Protein AF-A0A951E9Q8-F1 (afdb_monomer_lite)

Foldseek 3Di:
DDDPVVVVVVVCVVVPDPPDPLVVPPDDPPHDDDDDDDDDDPVVVVVCVVVVHDPVVVVVVVVSVVVSVVVVVVSCVVCVVVVVVVVVCCVVVNDPCPVVDDD

Secondary structure (DSSP, 8-state):
----HHHHHHHHHHHS-----TTTT---TTSPP--------HHHHHHHHHTT--HHHHHHHHHHHHHHHHHHHHHHHHHHHHHHHHHHHHHHH--TTGGG---

Sequence (103 aa):
MGIDHAHVYQACSREVIAVPDFAAFAPSDASPRRATNVTLPEPLLREARSLGINLSQACERGLAVAVAERRRARWLEENRDAMDAWNKHVGEQGLPLAVYRQF

Structure (mmCIF, N/CA/C/O backbone):
data_AF-A0A951E9Q8-F1
#
_entry.id   AF-A0A951E9Q8-F1
#
loop_
_atom_site.group_PDB
_atom_site.id
_atom_site.type_symbol
_atom_site.label_atom_id
_atom_site.label_alt_id
_atom_site.label_comp_id
_atom_site.label_asym_id
_atom_site.label_entity_id
_atom_site.label_seq_id
_atom_site.pdbx_PDB_ins_code
_atom_site.Cartn_x
_atom_site.Cartn_y
_atom_site.Cartn_z
_atom_site.occupancy
_atom_site.B_iso_or_equiv
_atom_site.auth_seq_id
_atom_site.auth_comp_id
_atom_site.auth_asym_id
_atom_site.auth_atom_id
_atom_site.pdbx_PDB_model_num
ATOM 1 N N . MET A 1 1 ? 26.173 -30.527 -32.603 1.00 39.28 1 MET A N 1
ATOM 2 C CA . MET A 1 1 ? 26.717 -29.756 -31.467 1.00 39.28 1 MET A CA 1
ATOM 3 C C . MET A 1 1 ? 25.561 -28.924 -30.932 1.00 39.28 1 MET A C 1
ATOM 5 O O . MET A 1 1 ? 25.336 -27.820 -31.403 1.00 39.28 1 MET A O 1
ATOM 9 N N . GLY A 1 2 ? 24.697 -29.560 -30.136 1.00 45.88 2 GLY A N 1
ATOM 10 C CA . GLY A 1 2 ? 23.434 -28.976 -29.688 1.00 45.88 2 GLY A CA 1
ATOM 11 C C . GLY A 1 2 ? 23.700 -28.106 -28.475 1.00 45.88 2 GLY A C 1
ATOM 12 O O . GLY A 1 2 ? 24.195 -28.605 -27.472 1.00 45.88 2 GLY A O 1
ATOM 13 N N . ILE A 1 3 ? 23.436 -26.810 -28.589 1.00 45.84 3 ILE A N 1
ATOM 14 C CA . ILE A 1 3 ? 23.381 -25.958 -27.409 1.00 45.84 3 ILE A CA 1
ATOM 15 C C . ILE A 1 3 ? 22.062 -26.310 -26.728 1.00 45.84 3 ILE A C 1
ATOM 17 O O . ILE A 1 3 ? 20.992 -26.035 -27.269 1.00 45.84 3 ILE A O 1
ATOM 21 N N . ASP A 1 4 ? 22.139 -26.989 -25.585 1.00 45.88 4 ASP A N 1
ATOM 22 C CA . ASP A 1 4 ? 20.983 -27.296 -24.751 1.00 45.88 4 ASP A CA 1
ATOM 23 C C . ASP A 1 4 ? 20.278 -25.984 -24.381 1.00 45.88 4 ASP A C 1
ATOM 25 O O . ASP A 1 4 ? 20.727 -25.237 -23.510 1.00 45.88 4 ASP A O 1
ATOM 29 N N . HIS A 1 5 ? 19.160 -25.685 -25.050 1.00 48.91 5 HIS A N 1
ATOM 30 C CA . HIS A 1 5 ? 18.360 -24.475 -24.824 1.00 48.91 5 HIS A CA 1
ATOM 31 C C . HIS A 1 5 ? 17.919 -24.314 -23.356 1.00 48.91 5 HIS A C 1
ATOM 33 O O . HIS A 1 5 ? 17.669 -23.195 -22.908 1.00 48.91 5 HIS A O 1
ATOM 39 N N . ALA A 1 6 ? 17.892 -25.408 -22.586 1.00 48.28 6 ALA A N 1
ATOM 40 C CA . ALA A 1 6 ? 17.653 -25.396 -21.145 1.00 48.28 6 ALA A CA 1
ATOM 41 C C . ALA A 1 6 ? 18.747 -24.642 -20.363 1.00 48.28 6 ALA A C 1
ATOM 43 O O . ALA A 1 6 ? 18.437 -23.933 -19.409 1.00 48.28 6 ALA A O 1
ATOM 44 N N . HIS A 1 7 ? 20.011 -24.714 -20.792 1.00 42.22 7 HIS A N 1
ATOM 45 C CA . HIS A 1 7 ? 21.125 -24.045 -20.112 1.00 42.22 7 HIS A CA 1
ATOM 46 C C . HIS A 1 7 ? 21.131 -22.527 -20.339 1.00 42.22 7 HIS A C 1
ATOM 48 O O . HIS A 1 7 ? 21.469 -21.771 -19.431 1.00 42.22 7 HIS A O 1
ATOM 54 N N . VAL A 1 8 ? 20.703 -22.069 -21.521 1.00 50.62 8 VAL A N 1
ATOM 55 C CA . VAL A 1 8 ? 20.597 -20.633 -21.840 1.00 50.62 8 VAL A CA 1
ATOM 56 C C . VAL A 1 8 ? 19.451 -19.987 -21.055 1.00 50.62 8 VAL A C 1
ATOM 58 O O . VAL A 1 8 ? 19.599 -18.887 -20.523 1.00 50.62 8 VAL A O 1
ATOM 61 N N . TYR A 1 9 ? 18.330 -20.698 -20.902 1.00 48.62 9 TYR A N 1
ATOM 62 C CA . TYR A 1 9 ? 17.185 -20.209 -20.132 1.00 48.62 9 TYR A CA 1
ATOM 63 C C . TYR A 1 9 ? 17.465 -20.159 -18.622 1.00 48.62 9 TYR A C 1
ATOM 65 O O . TYR A 1 9 ? 17.036 -19.229 -17.940 1.00 48.62 9 TYR A O 1
ATOM 73 N N . GLN A 1 10 ? 18.231 -21.124 -18.108 1.00 42.06 10 GLN A N 1
ATOM 74 C CA . GLN A 1 10 ? 18.560 -21.229 -16.685 1.00 42.06 10 GLN A CA 1
ATOM 75 C C . GLN A 1 10 ? 19.688 -20.280 -16.243 1.00 42.06 10 GLN A C 1
ATOM 77 O O . GLN A 1 10 ? 19.739 -19.896 -15.075 1.00 42.06 10 GLN A O 1
ATOM 82 N N . ALA A 1 11 ? 20.552 -19.845 -17.168 1.00 40.66 11 ALA A N 1
ATOM 83 C CA . ALA A 1 11 ? 21.502 -18.758 -16.924 1.00 40.66 11 ALA A CA 1
ATOM 84 C C . ALA A 1 11 ? 20.795 -17.391 -16.868 1.00 40.66 11 ALA A C 1
ATOM 86 O O . ALA A 1 11 ? 21.064 -16.596 -15.974 1.00 40.66 11 ALA A O 1
ATOM 87 N N . CYS A 1 12 ? 19.820 -17.150 -17.753 1.00 40.25 12 CYS A N 1
ATOM 88 C CA . CYS A 1 12 ? 19.023 -15.924 -17.720 1.00 40.25 12 CYS A CA 1
ATOM 89 C C . CYS A 1 12 ? 18.130 -15.870 -16.467 1.00 40.25 12 CYS A C 1
ATOM 91 O O . CYS A 1 12 ? 18.098 -14.858 -15.782 1.00 40.25 12 CYS A O 1
ATOM 93 N N . SER A 1 13 ? 17.475 -16.966 -16.065 1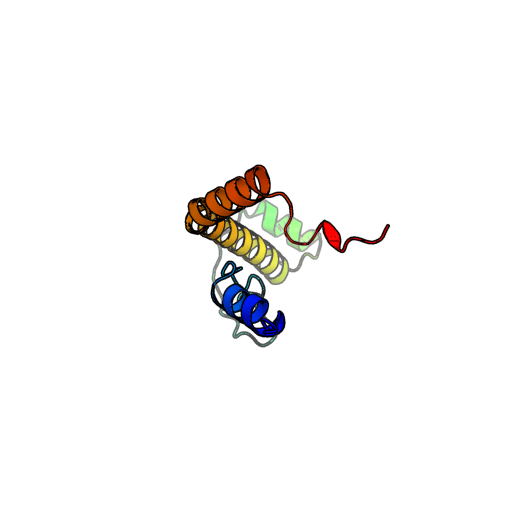.00 43.22 13 SER A N 1
ATOM 94 C CA . SER A 1 13 ? 16.522 -16.945 -14.939 1.00 43.22 13 SER A CA 1
ATOM 95 C C . SER A 1 13 ? 17.127 -16.636 -13.563 1.00 43.22 13 SER A C 1
ATOM 97 O O . SER A 1 13 ? 16.377 -16.450 -12.608 1.00 43.22 13 SER A O 1
ATOM 99 N N . ARG A 1 14 ? 18.457 -16.634 -13.424 1.00 42.72 14 ARG A N 1
ATOM 100 C CA . ARG A 1 14 ? 19.140 -16.344 -12.155 1.00 42.72 14 ARG A CA 1
ATOM 101 C C . ARG A 1 14 ? 19.593 -14.881 -12.034 1.00 42.72 14 ARG A C 1
ATOM 103 O O . ARG A 1 14 ? 19.836 -14.431 -10.919 1.00 42.72 14 ARG A O 1
ATOM 110 N N . GLU A 1 15 ? 19.636 -14.146 -13.148 1.00 41.94 15 GLU A N 1
ATOM 111 C CA . GLU A 1 15 ? 19.943 -12.702 -13.216 1.00 41.94 15 GLU A CA 1
ATOM 112 C C . GLU A 1 15 ? 18.794 -11.862 -13.811 1.00 41.94 15 GLU A C 1
ATOM 114 O O . GLU A 1 15 ? 18.847 -10.633 -13.802 1.00 41.94 15 GLU A O 1
ATOM 119 N N . VAL A 1 16 ? 17.730 -12.499 -14.314 1.00 50.28 16 VAL A N 1
ATOM 120 C CA . VAL A 1 16 ? 16.527 -11.833 -14.823 1.00 50.28 16 VAL A CA 1
ATOM 121 C C . VAL A 1 16 ? 15.777 -11.234 -13.648 1.00 50.28 16 VAL A C 1
ATOM 123 O O . VAL A 1 16 ? 15.153 -11.963 -12.887 1.00 50.28 16 VAL A O 1
ATOM 126 N N . ILE A 1 17 ? 15.873 -9.905 -13.548 1.00 52.62 17 ILE A N 1
ATOM 127 C CA . ILE A 1 17 ? 14.985 -8.987 -12.830 1.0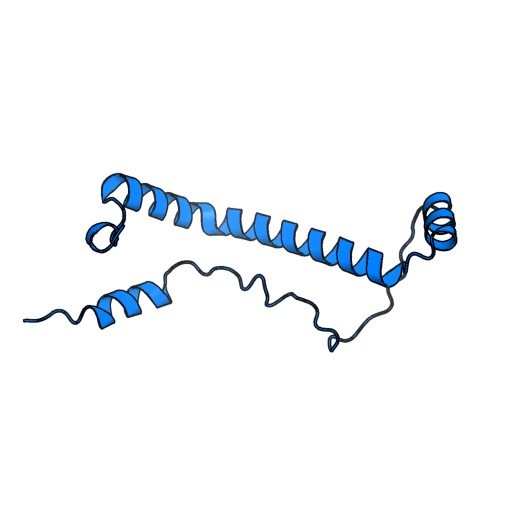0 52.62 17 ILE A CA 1
ATOM 128 C C . ILE A 1 17 ? 14.584 -9.569 -11.478 1.00 52.62 17 ILE A C 1
ATOM 130 O O . ILE A 1 17 ? 13.622 -10.329 -11.391 1.00 52.62 17 ILE A O 1
ATOM 134 N N . ALA A 1 18 ? 15.276 -9.174 -10.409 1.00 50.91 18 ALA A N 1
ATOM 135 C CA . ALA A 1 18 ? 14.753 -9.362 -9.064 1.00 50.91 18 ALA A CA 1
ATOM 136 C C . ALA A 1 18 ? 13.432 -8.579 -8.954 1.00 50.91 18 ALA A C 1
ATOM 138 O O . ALA A 1 18 ? 13.396 -7.432 -8.507 1.00 50.91 18 ALA A O 1
ATOM 139 N N . VAL A 1 19 ? 12.338 -9.183 -9.424 1.00 50.88 19 VAL A N 1
ATOM 140 C CA . VAL A 1 19 ? 10.986 -8.787 -9.081 1.00 50.88 19 VAL A CA 1
ATOM 141 C C . VAL A 1 19 ? 10.977 -8.876 -7.569 1.00 50.88 19 VAL A C 1
ATOM 143 O O . VAL A 1 19 ? 11.276 -9.941 -7.018 1.00 50.88 19 VAL A O 1
ATOM 146 N N . PRO A 1 20 ? 10.742 -7.752 -6.883 1.00 53.16 20 PRO A N 1
ATOM 147 C CA . PRO A 1 20 ? 10.703 -7.793 -5.450 1.00 53.16 20 PRO A CA 1
ATOM 148 C C . PRO A 1 20 ? 9.556 -8.744 -5.131 1.00 53.16 20 PRO A C 1
ATOM 150 O O . PRO A 1 20 ? 8.531 -8.757 -5.825 1.00 53.16 20 PRO A O 1
ATOM 153 N N . ASP A 1 21 ? 9.738 -9.573 -4.115 1.00 56.50 21 ASP A N 1
ATOM 154 C CA . ASP A 1 21 ? 8.63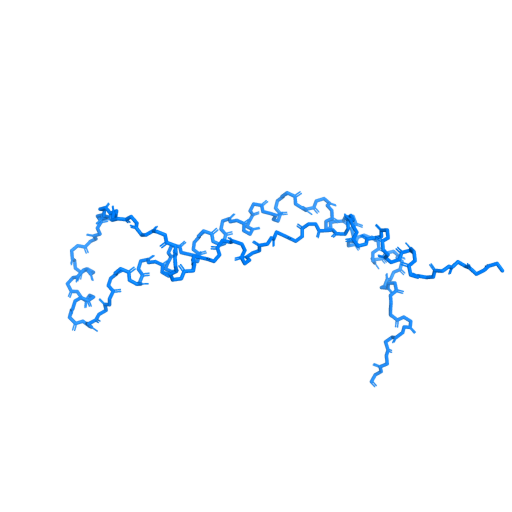6 -10.370 -3.620 1.00 56.50 21 ASP A CA 1
ATOM 155 C C . ASP A 1 21 ? 7.612 -9.396 -3.013 1.00 56.50 21 ASP A C 1
ATOM 157 O O . ASP A 1 21 ? 7.659 -9.036 -1.836 1.00 56.50 21 ASP A O 1
ATOM 161 N N . PHE A 1 22 ? 6.716 -8.886 -3.863 1.00 51.16 22 PHE A N 1
ATOM 162 C CA . PHE A 1 22 ? 5.613 -8.023 -3.468 1.00 51.16 22 PHE A CA 1
ATOM 163 C C . PHE A 1 22 ? 4.695 -8.765 -2.480 1.00 51.16 22 PHE A C 1
ATOM 165 O O . PHE A 1 22 ? 3.994 -8.110 -1.711 1.00 51.16 22 PHE A O 1
ATOM 172 N N . ALA A 1 23 ? 4.736 -10.106 -2.459 1.00 48.19 23 ALA A N 1
ATOM 173 C CA . ALA A 1 23 ? 4.005 -10.953 -1.527 1.00 48.19 23 ALA A CA 1
ATOM 174 C C . ALA A 1 23 ? 4.754 -11.202 -0.199 1.00 48.19 23 ALA A C 1
ATOM 176 O O . ALA A 1 23 ? 4.094 -11.463 0.805 1.00 48.19 23 ALA A O 1
ATOM 177 N N . ALA A 1 24 ? 6.081 -11.031 -0.119 1.00 52.41 24 ALA A N 1
ATOM 178 C CA . ALA A 1 24 ? 6.851 -11.237 1.121 1.00 52.41 24 ALA A CA 1
ATOM 179 C C . ALA A 1 24 ? 6.463 -10.279 2.259 1.00 52.41 24 ALA A C 1
ATOM 181 O O . ALA A 1 24 ? 6.720 -10.570 3.426 1.00 52.41 24 ALA A O 1
ATOM 182 N N . PHE A 1 25 ? 5.857 -9.128 1.944 1.00 57.28 25 PHE A N 1
ATOM 183 C CA . PHE A 1 25 ? 5.318 -8.197 2.940 1.00 57.28 25 PHE A CA 1
ATOM 184 C C . PHE A 1 25 ? 3.786 -8.245 3.025 1.00 57.28 25 PHE A C 1
ATOM 186 O O . PHE A 1 25 ? 3.169 -7.298 3.499 1.00 57.28 25 PHE A O 1
ATOM 193 N N . ALA A 1 26 ? 3.130 -9.315 2.580 1.00 56.78 26 ALA A N 1
ATOM 194 C CA . ALA A 1 26 ? 1.734 -9.510 2.947 1.00 56.78 26 ALA A CA 1
ATOM 195 C C . ALA A 1 26 ? 1.693 -9.897 4.438 1.00 56.78 26 ALA A C 1
ATOM 197 O O . ALA A 1 26 ? 2.157 -10.989 4.779 1.00 56.78 26 ALA A O 1
ATOM 198 N N . PRO A 1 27 ? 1.200 -9.036 5.354 1.00 61.78 27 PRO A N 1
ATOM 199 C CA . PRO A 1 27 ? 0.977 -9.472 6.723 1.00 61.78 27 PRO A CA 1
ATOM 200 C C . PRO A 1 27 ? 0.004 -10.654 6.678 1.00 61.78 27 PRO A C 1
ATOM 202 O O . PRO A 1 27 ? -1.108 -10.542 6.166 1.00 61.78 27 PRO A O 1
ATOM 205 N N . SER A 1 28 ? 0.453 -11.813 7.151 1.00 62.84 28 SER A N 1
ATOM 206 C CA . SER A 1 28 ? -0.423 -12.970 7.321 1.00 62.84 28 SER A CA 1
ATOM 207 C C . SER A 1 28 ? -1.229 -12.795 8.606 1.00 62.84 28 SER A C 1
ATOM 209 O O . SER A 1 28 ? -0.768 -12.129 9.533 1.00 62.84 28 SER A O 1
ATOM 211 N N . ASP A 1 29 ? -2.383 -13.451 8.721 1.00 68.00 29 ASP A N 1
ATOM 212 C CA . ASP A 1 29 ? -3.172 -13.442 9.966 1.00 68.00 29 ASP A CA 1
ATOM 213 C C . ASP A 1 29 ? -2.361 -13.960 11.183 1.00 68.00 29 ASP A C 1
ATOM 215 O O . ASP A 1 29 ? -2.632 -13.624 12.334 1.00 68.00 29 ASP A O 1
ATOM 219 N N . ALA A 1 30 ? -1.289 -14.720 10.921 1.00 70.19 30 ALA A N 1
ATOM 220 C CA . ALA A 1 30 ? -0.353 -15.232 11.918 1.00 70.19 30 ALA A CA 1
ATOM 221 C C . ALA A 1 30 ? 0.746 -14.235 12.349 1.00 70.19 30 ALA A C 1
ATOM 223 O O . ALA A 1 30 ? 1.545 -14.549 13.234 1.00 70.19 30 ALA A O 1
ATOM 224 N N . SER A 1 31 ? 0.837 -13.046 11.746 1.00 76.25 31 SER A N 1
ATOM 225 C CA . SER A 1 31 ? 1.868 -12.065 12.097 1.00 76.25 31 SER A CA 1
ATOM 226 C C . SER A 1 31 ? 1.565 -11.399 13.454 1.00 76.25 31 SER A C 1
ATOM 228 O O . SER A 1 31 ? 0.427 -10.996 13.706 1.00 76.25 31 SER A O 1
ATOM 230 N N . PRO A 1 32 ? 2.562 -11.246 14.351 1.00 80.19 32 PRO A N 1
ATOM 231 C CA . PRO A 1 32 ? 2.343 -10.682 15.680 1.00 80.19 32 PRO A CA 1
ATOM 232 C C . PRO A 1 32 ? 1.848 -9.235 15.585 1.00 80.19 32 PRO A C 1
ATOM 234 O O . PRO A 1 32 ? 2.511 -8.366 15.015 1.00 80.19 32 PRO A O 1
ATOM 237 N N . ARG A 1 33 ? 0.676 -8.968 16.167 1.00 78.12 33 ARG A N 1
ATOM 238 C CA . ARG A 1 33 ? 0.054 -7.641 16.155 1.00 78.12 33 ARG A CA 1
ATOM 239 C C . ARG A 1 33 ? 0.562 -6.819 17.327 1.00 78.12 33 ARG A C 1
ATOM 241 O O . ARG A 1 33 ? 0.483 -7.240 18.479 1.00 78.12 33 ARG A O 1
ATOM 248 N N . ARG A 1 34 ? 1.040 -5.612 17.041 1.00 79.62 34 ARG A N 1
ATOM 249 C CA . ARG A 1 34 ? 1.392 -4.629 18.065 1.00 79.62 34 ARG A CA 1
ATOM 250 C C . ARG A 1 34 ? 0.319 -3.553 18.108 1.00 79.62 34 ARG A C 1
ATOM 252 O O . ARG A 1 34 ? -0.018 -2.979 17.078 1.00 79.62 34 ARG A O 1
ATOM 259 N N . ALA A 1 35 ? -0.201 -3.267 19.298 1.00 78.31 35 ALA A N 1
ATOM 260 C CA . ALA A 1 35 ? -1.084 -2.125 19.485 1.00 78.31 35 ALA A CA 1
ATOM 261 C C . ALA A 1 35 ? -0.280 -0.829 19.298 1.00 78.31 35 ALA A C 1
ATOM 263 O O . ALA A 1 35 ? 0.710 -0.590 19.995 1.00 78.31 35 ALA A O 1
ATOM 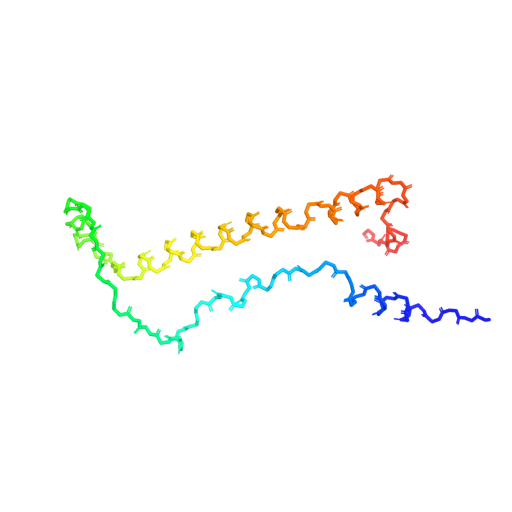264 N N . THR A 1 36 ? -0.706 -0.002 18.349 1.00 77.56 36 THR A N 1
ATOM 265 C CA . THR A 1 36 ? -0.123 1.312 18.067 1.00 77.56 36 THR A CA 1
ATOM 266 C C . THR A 1 36 ? -1.192 2.366 18.321 1.00 77.56 36 THR A C 1
ATOM 268 O O . THR A 1 36 ? -2.295 2.262 17.787 1.00 77.56 36 THR A O 1
ATOM 271 N N . ASN A 1 37 ? -0.889 3.366 19.153 1.00 83.12 37 ASN A N 1
ATOM 272 C CA . ASN A 1 37 ? -1.803 4.479 19.387 1.00 83.12 37 ASN A CA 1
ATOM 273 C C . ASN A 1 37 ? -1.719 5.451 18.201 1.00 83.12 37 ASN A C 1
ATOM 275 O O . ASN A 1 37 ? -0.625 5.903 17.861 1.00 83.12 37 ASN A O 1
ATOM 279 N N . VAL A 1 38 ? -2.852 5.744 17.566 1.00 81.44 38 VAL A N 1
ATOM 280 C CA . VAL A 1 38 ? -2.942 6.620 16.390 1.00 81.44 38 VAL A CA 1
ATOM 281 C C . VAL A 1 38 ? -3.949 7.731 16.653 1.00 81.44 38 VAL A C 1
ATOM 283 O O . VAL A 1 38 ? -5.063 7.480 17.109 1.00 81.44 38 VAL A O 1
ATOM 286 N N . THR A 1 39 ? -3.556 8.967 16.355 1.00 85.69 39 THR A N 1
ATOM 287 C CA . THR A 1 39 ? -4.416 10.144 16.511 1.00 85.69 39 THR A CA 1
ATOM 288 C C . THR A 1 39 ? -5.118 10.428 15.189 1.00 85.69 39 THR A C 1
ATOM 290 O O . THR A 1 39 ? -4.461 10.644 14.173 1.00 85.69 39 THR A O 1
ATOM 293 N N . LEU A 1 40 ? -6.451 10.433 15.199 1.00 86.06 40 LEU A N 1
ATOM 294 C CA . LEU A 1 40 ? -7.291 10.705 14.031 1.00 86.06 40 LEU A CA 1
ATOM 295 C C . LEU A 1 40 ? -8.334 11.781 14.365 1.00 86.06 40 LEU A C 1
ATOM 297 O O . LEU A 1 40 ? -8.689 11.930 15.537 1.00 86.06 40 LEU A O 1
ATOM 301 N N . PRO A 1 41 ? -8.854 12.511 13.360 1.00 91.56 41 PRO A N 1
ATOM 302 C CA . PRO A 1 41 ? -9.916 13.484 13.575 1.00 91.56 41 PRO A CA 1
ATOM 303 C C . PRO A 1 41 ? -11.148 12.850 14.231 1.00 91.56 41 PRO A C 1
ATOM 305 O O . PRO A 1 41 ? -11.679 11.843 13.760 1.00 91.56 41 PRO A O 1
ATOM 308 N N . GLU A 1 42 ? -11.645 13.479 15.293 1.00 91.06 42 GLU A N 1
ATOM 309 C CA . GLU A 1 42 ? -12.841 13.037 16.009 1.00 91.06 42 GLU A CA 1
ATOM 310 C C . GLU A 1 42 ? -14.102 12.860 15.133 1.00 91.06 42 GLU A C 1
ATOM 312 O O . GLU A 1 42 ? -14.779 11.840 15.306 1.00 91.06 42 GLU A O 1
ATOM 317 N N . PRO A 1 43 ? -14.447 13.762 14.185 1.00 92.56 43 PRO A N 1
ATOM 318 C CA . PRO A 1 43 ? -15.646 13.571 13.363 1.00 92.56 43 PRO A CA 1
ATOM 319 C C . PRO A 1 43 ? -15.580 12.279 12.539 1.00 92.56 43 PRO A C 1
ATOM 321 O O . PRO A 1 43 ? -16.559 11.539 12.488 1.00 92.56 43 PRO A O 1
ATOM 324 N N . LEU A 1 44 ? -14.402 11.948 12.003 1.00 91.06 44 LEU A N 1
ATOM 325 C CA . LEU A 1 44 ? -14.176 10.723 11.236 1.00 91.06 44 LEU A CA 1
ATOM 326 C C . LEU A 1 44 ? -14.337 9.470 12.109 1.00 91.06 44 LEU A C 1
ATOM 328 O O . LEU A 1 44 ? -14.946 8.489 11.690 1.00 91.06 44 LEU A O 1
ATOM 332 N N . LEU A 1 45 ? -13.827 9.500 13.345 1.00 89.44 45 LEU A N 1
ATOM 333 C CA . LEU A 1 45 ? -13.981 8.391 14.293 1.00 89.44 45 LEU A CA 1
ATOM 334 C C . LEU A 1 45 ? -15.444 8.159 14.676 1.00 89.44 45 LEU A C 1
ATOM 336 O O . LEU A 1 45 ? -15.869 7.017 14.851 1.00 89.44 45 LEU A O 1
ATOM 340 N N . ARG A 1 46 ? -16.206 9.240 14.841 1.00 92.25 46 ARG A N 1
ATOM 341 C CA . ARG A 1 46 ? -17.629 9.185 15.178 1.00 92.25 46 ARG A CA 1
ATOM 342 C C . ARG A 1 46 ? -18.441 8.592 14.034 1.00 92.25 46 ARG A C 1
ATOM 344 O O . ARG A 1 46 ? -19.254 7.701 14.263 1.00 92.25 46 ARG A O 1
ATOM 351 N N . GLU A 1 47 ? -18.171 9.043 12.817 1.00 92.81 47 GLU A N 1
ATOM 352 C CA . GLU A 1 47 ? -18.808 8.539 11.605 1.00 92.81 47 GLU A CA 1
ATOM 353 C C . GLU A 1 47 ? -18.473 7.063 11.366 1.00 92.81 47 GLU A C 1
ATOM 355 O O . GLU A 1 47 ? -19.376 6.248 11.192 1.00 92.81 47 GLU A O 1
ATOM 360 N N . ALA A 1 48 ? -17.201 6.675 11.493 1.00 90.81 48 ALA A N 1
ATOM 361 C CA . ALA A 1 48 ? -16.781 5.281 11.365 1.00 90.81 48 ALA A CA 1
ATOM 362 C C . ALA A 1 48 ? -17.494 4.355 12.364 1.00 90.81 48 ALA A C 1
ATOM 364 O O . ALA A 1 48 ? -17.940 3.272 11.986 1.00 90.81 48 ALA A O 1
ATOM 365 N N . ARG A 1 49 ? -17.652 4.786 13.626 1.00 89.69 49 ARG A N 1
ATOM 366 C CA . ARG A 1 49 ? -18.415 4.028 14.634 1.00 89.69 49 ARG A CA 1
ATOM 367 C C . ARG A 1 49 ? -19.900 3.941 14.291 1.00 89.69 49 ARG A C 1
ATOM 369 O O . ARG A 1 49 ? -20.471 2.866 14.429 1.00 89.69 49 ARG A O 1
ATOM 376 N N . SER A 1 50 ? -20.502 5.040 13.835 1.00 93.94 50 SER A N 1
ATOM 377 C CA . SER A 1 50 ? -21.908 5.083 13.403 1.00 93.94 50 SER A CA 1
ATOM 378 C C . SER A 1 50 ? -22.183 4.099 12.261 1.00 93.94 50 SER A C 1
ATOM 380 O O . SER A 1 50 ? -23.207 3.425 12.243 1.00 93.94 50 SER A O 1
ATOM 382 N N . LEU A 1 51 ? -21.228 3.968 11.339 1.00 94.06 51 LEU A N 1
ATOM 383 C CA . LEU A 1 51 ? -21.296 3.065 10.190 1.00 94.06 51 LEU A CA 1
ATOM 384 C C . LEU A 1 51 ? -20.855 1.623 10.507 1.00 94.06 51 LEU A C 1
ATOM 386 O O . LEU A 1 51 ? -20.833 0.784 9.610 1.00 94.06 51 LEU A O 1
ATOM 390 N N . GLY A 1 52 ? -20.476 1.318 11.754 1.00 91.25 52 GLY A N 1
ATOM 391 C CA . GLY A 1 52 ? -20.021 -0.019 12.152 1.00 91.25 52 GLY A CA 1
ATOM 392 C C . GLY A 1 52 ? -18.684 -0.443 11.530 1.00 91.25 52 GLY A C 1
ATOM 393 O O . GLY A 1 52 ? -18.396 -1.635 11.428 1.00 91.25 52 GLY A O 1
ATOM 394 N N . ILE A 1 53 ? -17.853 0.509 11.099 1.00 90.75 53 ILE A N 1
ATOM 395 C CA . ILE A 1 53 ? -16.561 0.222 10.472 1.00 90.75 53 ILE A CA 1
ATOM 396 C C . ILE A 1 53 ? -15.563 -0.241 11.538 1.00 90.75 53 ILE A C 1
ATOM 398 O O . ILE A 1 53 ? -15.301 0.455 12.522 1.00 90.75 53 ILE A O 1
ATOM 402 N N . ASN A 1 54 ? -14.934 -1.396 11.308 1.00 89.31 54 ASN A N 1
ATOM 403 C CA . ASN A 1 54 ? -13.827 -1.860 12.137 1.00 89.31 54 ASN A CA 1
ATOM 404 C C . ASN A 1 54 ? -12.570 -1.021 11.852 1.00 89.31 54 ASN A C 1
ATOM 406 O O . ASN A 1 54 ? -11.876 -1.230 10.853 1.00 89.31 54 ASN A O 1
ATOM 410 N N . LEU A 1 55 ? -12.286 -0.065 12.741 1.00 86.88 55 LEU A N 1
ATOM 411 C CA . LEU A 1 55 ? -11.187 0.888 12.594 1.00 86.88 55 LEU A CA 1
ATOM 412 C C . LEU A 1 55 ? -9.829 0.198 12.435 1.00 86.88 55 LEU A C 1
ATOM 414 O O . LEU A 1 55 ? -9.057 0.574 11.560 1.00 86.88 55 LEU A O 1
ATOM 418 N N . SER A 1 56 ? -9.546 -0.830 13.236 1.00 84.88 56 SER A N 1
ATOM 419 C CA . SER A 1 56 ? -8.275 -1.555 13.167 1.00 84.88 56 SER A CA 1
ATOM 420 C C . SER A 1 56 ? -8.072 -2.184 11.789 1.00 84.88 56 SER A C 1
ATOM 422 O O . SER A 1 56 ? -7.031 -1.978 11.174 1.00 84.88 56 SER A O 1
ATOM 424 N N . GLN A 1 57 ? -9.098 -2.855 11.259 1.00 85.81 57 GLN A N 1
ATOM 425 C CA . GLN A 1 57 ? -9.037 -3.484 9.938 1.00 85.81 57 GLN A CA 1
ATOM 426 C C . GLN A 1 57 ? -8.973 -2.454 8.796 1.00 85.81 57 GLN A C 1
ATOM 428 O O . GLN A 1 57 ? -8.363 -2.700 7.755 1.00 85.81 57 GLN A O 1
ATOM 433 N N . ALA A 1 58 ? -9.638 -1.305 8.937 1.00 88.75 58 ALA A N 1
ATOM 434 C CA . ALA A 1 58 ? -9.568 -0.226 7.953 1.00 88.75 58 ALA A CA 1
ATOM 435 C C . ALA A 1 58 ? -8.168 0.409 7.913 1.00 88.75 58 ALA A C 1
ATOM 437 O O . ALA A 1 58 ? -7.598 0.570 6.833 1.00 88.75 58 ALA A O 1
ATOM 438 N N . CYS A 1 59 ? -7.592 0.696 9.082 1.00 87.81 59 CYS A N 1
ATOM 439 C CA . CYS A 1 59 ? -6.233 1.215 9.212 1.00 87.81 59 CYS A CA 1
ATOM 440 C C . CYS A 1 59 ? -5.194 0.231 8.671 1.00 87.81 59 CYS A C 1
ATOM 442 O O . CYS A 1 59 ? -4.291 0.643 7.949 1.00 87.81 59 CYS A O 1
ATOM 444 N N . GLU A 1 60 ? -5.334 -1.060 8.976 1.00 86.62 60 GLU A N 1
ATOM 445 C CA . GLU A 1 60 ? -4.431 -2.102 8.486 1.00 86.62 60 GLU A CA 1
ATOM 446 C C . GLU A 1 60 ? -4.416 -2.158 6.956 1.00 86.62 60 GLU A C 1
ATOM 448 O O . GLU A 1 60 ? -3.350 -2.090 6.345 1.00 86.62 60 GLU A O 1
ATOM 453 N N . ARG A 1 61 ? -5.598 -2.183 6.327 1.00 87.31 61 ARG A N 1
ATOM 454 C CA . ARG A 1 61 ? -5.720 -2.170 4.862 1.00 87.31 61 ARG A CA 1
ATOM 455 C C . ARG A 1 61 ? -5.111 -0.913 4.248 1.00 87.31 61 ARG A C 1
ATOM 457 O O . ARG A 1 61 ? -4.339 -1.017 3.298 1.00 87.31 61 ARG A O 1
ATOM 464 N N . GLY A 1 62 ? -5.426 0.261 4.795 1.00 88.81 62 GLY A N 1
ATOM 465 C CA . GLY A 1 62 ? -4.881 1.528 4.303 1.00 88.81 62 GLY A CA 1
ATOM 466 C C . GLY A 1 62 ? -3.356 1.586 4.408 1.00 88.81 62 GLY A C 1
ATOM 467 O O . GLY A 1 62 ? -2.679 1.992 3.464 1.00 88.81 62 GLY A O 1
ATOM 468 N N . LEU A 1 63 ? -2.803 1.114 5.528 1.00 89.00 63 LEU A N 1
ATOM 469 C CA . LEU A 1 63 ? -1.361 1.071 5.743 1.00 89.00 63 LEU A CA 1
ATOM 470 C C . LEU A 1 63 ? -0.673 0.063 4.814 1.00 89.00 63 LEU A C 1
ATOM 472 O O . LEU A 1 63 ? 0.376 0.378 4.256 1.00 89.00 63 LEU A O 1
ATOM 476 N N . ALA A 1 64 ? -1.262 -1.118 4.609 1.00 86.50 64 ALA A N 1
ATOM 477 C CA . ALA A 1 64 ? -0.727 -2.131 3.703 1.00 86.50 64 ALA A CA 1
ATOM 478 C C . ALA A 1 64 ? -0.607 -1.600 2.266 1.00 86.50 64 ALA A C 1
ATOM 480 O O . ALA A 1 64 ? 0.448 -1.746 1.646 1.00 86.50 64 ALA A O 1
ATOM 481 N N . VAL A 1 65 ? -1.644 -0.915 1.770 1.00 86.69 65 VAL A N 1
ATOM 482 C CA . VAL A 1 65 ? -1.630 -0.278 0.443 1.00 86.69 65 VAL A CA 1
ATOM 483 C C . VAL A 1 65 ? -0.535 0.785 0.362 1.00 86.69 65 VAL A C 1
ATOM 485 O O . VAL A 1 65 ? 0.310 0.720 -0.530 1.00 86.69 65 VAL A O 1
ATOM 488 N N . ALA A 1 66 ? -0.479 1.707 1.326 1.00 89.25 66 ALA A N 1
ATOM 489 C CA . ALA A 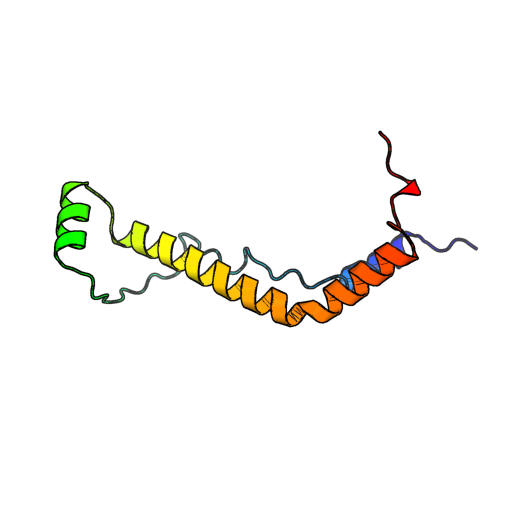1 66 ? 0.519 2.777 1.326 1.00 89.25 66 ALA A CA 1
ATOM 490 C C . ALA A 1 66 ? 1.962 2.239 1.364 1.00 89.25 66 ALA A C 1
ATOM 492 O O . ALA A 1 66 ? 2.848 2.753 0.677 1.00 89.25 66 ALA A O 1
ATOM 493 N N . VAL A 1 67 ? 2.222 1.180 2.140 1.00 89.38 67 VAL A N 1
ATOM 494 C CA . VAL A 1 67 ? 3.544 0.539 2.186 1.00 89.38 67 VAL A CA 1
ATOM 495 C C . VAL A 1 67 ? 3.872 -0.141 0.857 1.00 89.38 67 VAL A C 1
ATOM 497 O O . VAL A 1 67 ? 4.994 0.007 0.365 1.00 89.38 67 VAL A O 1
ATOM 500 N N . ALA A 1 68 ? 2.917 -0.854 0.258 1.00 84.31 68 ALA A N 1
ATOM 501 C CA . ALA A 1 68 ? 3.105 -1.506 -1.034 1.00 84.31 68 ALA A CA 1
ATOM 502 C C . ALA A 1 68 ? 3.434 -0.491 -2.140 1.00 84.31 68 ALA A C 1
ATOM 504 O O . ALA A 1 68 ? 4.383 -0.693 -2.899 1.00 84.31 68 ALA A O 1
ATOM 505 N N . GLU A 1 69 ? 2.725 0.639 -2.186 1.00 87.06 69 GLU A N 1
ATOM 506 C CA . GLU A 1 69 ? 2.985 1.726 -3.135 1.00 87.06 69 GLU A CA 1
ATOM 507 C C . GLU A 1 69 ? 4.390 2.308 -2.975 1.00 87.06 69 GLU A C 1
ATOM 509 O O . GLU A 1 69 ? 5.123 2.446 -3.956 1.00 87.06 69 GLU A O 1
ATOM 514 N N . ARG A 1 70 ? 4.808 2.603 -1.738 1.00 90.00 70 ARG A N 1
ATOM 515 C CA . ARG A 1 70 ? 6.148 3.147 -1.472 1.00 90.00 70 ARG A CA 1
ATOM 516 C C . ARG A 1 70 ? 7.254 2.165 -1.835 1.00 90.00 70 ARG A C 1
ATOM 518 O O . ARG A 1 70 ? 8.265 2.575 -2.401 1.00 90.00 70 ARG A O 1
ATOM 525 N N . ARG A 1 71 ? 7.064 0.876 -1.552 1.00 86.12 71 ARG A N 1
ATOM 526 C CA . ARG A 1 71 ? 8.008 -0.174 -1.956 1.00 86.12 71 ARG A CA 1
ATOM 527 C C . ARG A 1 71 ? 8.093 -0.293 -3.471 1.00 86.12 71 ARG A C 1
ATOM 529 O O . ARG A 1 71 ? 9.195 -0.343 -4.005 1.00 86.12 71 ARG A O 1
ATOM 536 N N . ARG A 1 72 ? 6.949 -0.282 -4.159 1.00 84.06 72 ARG A N 1
ATOM 537 C CA . ARG A 1 72 ? 6.897 -0.309 -5.622 1.00 84.06 72 ARG A CA 1
ATOM 538 C C . ARG A 1 72 ? 7.633 0.882 -6.225 1.00 84.06 72 ARG A C 1
ATOM 540 O O . ARG A 1 72 ? 8.429 0.685 -7.134 1.00 84.06 72 ARG A O 1
ATOM 547 N N . ALA A 1 73 ? 7.393 2.088 -5.717 1.00 87.12 73 ALA A N 1
ATOM 548 C CA . ALA A 1 73 ? 8.069 3.292 -6.191 1.00 87.12 73 ALA A CA 1
ATOM 549 C C . ALA A 1 73 ? 9.593 3.183 -6.039 1.00 87.12 73 ALA A C 1
ATOM 551 O O . ALA A 1 73 ? 10.324 3.443 -6.990 1.00 87.12 73 ALA A O 1
ATOM 552 N N . ARG A 1 74 ? 10.062 2.719 -4.875 1.00 88.31 74 ARG A N 1
ATOM 553 C CA . ARG A 1 74 ? 11.490 2.504 -4.619 1.00 88.31 74 ARG A CA 1
ATOM 554 C C . ARG A 1 74 ? 12.098 1.476 -5.569 1.00 88.31 74 ARG A C 1
ATOM 556 O O . ARG A 1 74 ? 13.153 1.714 -6.138 1.00 88.31 74 ARG A O 1
ATOM 563 N N . TRP A 1 75 ? 11.410 0.359 -5.777 1.00 86.12 75 TRP A N 1
ATOM 564 C CA . TRP A 1 75 ? 11.888 -0.678 -6.681 1.00 86.12 75 TRP A CA 1
ATOM 565 C C . TRP A 1 75 ? 11.970 -0.191 -8.132 1.00 86.12 75 TRP A C 1
ATOM 567 O O . TRP A 1 75 ? 12.947 -0.484 -8.815 1.00 86.12 75 TRP A O 1
ATOM 577 N N . LEU A 1 76 ? 10.978 0.577 -8.597 1.00 85.31 76 LEU A N 1
ATOM 578 C CA . LEU A 1 76 ? 11.003 1.178 -9.934 1.00 85.31 76 LEU A CA 1
ATOM 579 C C . LEU A 1 76 ? 12.214 2.095 -10.119 1.00 85.31 76 LEU A C 1
ATOM 581 O O . LEU A 1 76 ? 12.817 2.091 -11.184 1.00 85.31 76 LEU A O 1
ATOM 585 N N . GLU A 1 77 ? 12.579 2.858 -9.090 1.00 87.00 77 GLU A N 1
ATOM 586 C CA . GLU A 1 77 ? 13.775 3.698 -9.118 1.00 87.00 77 GLU A CA 1
ATOM 587 C C . GLU A 1 77 ? 15.060 2.862 -9.154 1.00 87.00 77 GLU A C 1
ATOM 589 O O . GLU A 1 77 ? 15.930 3.120 -9.982 1.00 87.00 77 GLU A O 1
ATOM 594 N N . GLU A 1 78 ? 15.147 1.822 -8.323 1.00 83.50 78 GLU A N 1
ATOM 595 C CA . GLU A 1 78 ? 16.292 0.902 -8.263 1.00 83.50 78 GLU A CA 1
ATOM 596 C C . GLU A 1 78 ? 16.475 0.095 -9.565 1.00 83.50 78 GLU A C 1
ATOM 598 O O . GLU A 1 78 ? 17.596 -0.258 -9.920 1.00 83.50 78 GLU A O 1
ATOM 603 N N . ASN A 1 79 ? 15.392 -0.195 -10.293 1.00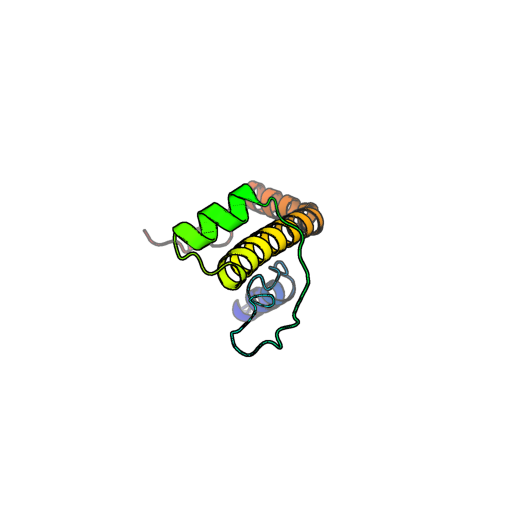 82.88 79 ASN A N 1
ATOM 604 C CA . ASN A 1 79 ? 15.407 -1.062 -11.479 1.00 82.88 79 ASN A CA 1
ATOM 605 C C . ASN A 1 79 ? 15.258 -0.294 -12.793 1.00 82.88 79 ASN A C 1
ATOM 607 O O . ASN A 1 79 ? 15.200 -0.922 -13.850 1.00 82.88 79 ASN A O 1
ATOM 611 N N . ARG A 1 80 ? 15.217 1.044 -12.753 1.00 85.38 80 ARG A N 1
ATOM 612 C CA . ARG A 1 80 ? 15.034 1.887 -13.942 1.00 85.38 80 ARG A CA 1
ATOM 613 C C . ARG A 1 80 ? 16.059 1.570 -15.029 1.00 85.38 80 ARG A C 1
ATOM 615 O O . ARG A 1 80 ? 15.675 1.296 -16.159 1.00 85.38 80 ARG A O 1
ATOM 622 N N . ASP A 1 81 ? 17.336 1.500 -14.668 1.00 80.38 81 ASP A N 1
ATOM 623 C CA . ASP A 1 81 ? 18.417 1.256 -15.629 1.00 80.38 81 ASP A CA 1
ATOM 624 C C . ASP A 1 81 ? 18.324 -0.149 -16.252 1.00 80.38 81 ASP A C 1
ATOM 626 O O . ASP A 1 81 ? 18.546 -0.327 -17.450 1.00 80.38 81 ASP A O 1
ATOM 630 N N . ALA A 1 82 ? 17.932 -1.152 -15.458 1.00 78.12 82 ALA A N 1
ATOM 631 C CA . ALA A 1 82 ? 17.715 -2.515 -15.939 1.00 78.12 82 ALA A CA 1
ATOM 632 C C . ALA A 1 82 ? 16.506 -2.599 -16.885 1.00 78.12 82 ALA A C 1
ATOM 634 O O . ALA A 1 82 ? 16.562 -3.280 -17.910 1.00 78.12 82 ALA A O 1
ATOM 635 N N . MET A 1 83 ? 15.424 -1.879 -16.570 1.00 80.75 83 MET A N 1
ATOM 636 C CA . MET A 1 83 ? 14.251 -1.777 -17.437 1.00 80.75 83 MET A CA 1
ATOM 637 C C . MET A 1 83 ? 14.577 -1.073 -18.749 1.00 80.75 83 MET A C 1
ATOM 639 O O . MET A 1 83 ? 14.169 -1.554 -19.800 1.00 80.75 83 MET A O 1
ATOM 643 N N . ASP A 1 84 ? 15.331 0.023 -18.711 1.00 84.56 84 ASP A N 1
ATOM 644 C CA . ASP A 1 84 ? 15.724 0.761 -19.912 1.00 84.56 84 ASP A CA 1
ATOM 645 C C . ASP A 1 84 ? 16.644 -0.076 -20.807 1.00 84.56 84 ASP A C 1
ATOM 647 O O . ASP A 1 84 ? 16.434 -0.139 -22.022 1.00 84.56 84 ASP A O 1
ATOM 651 N N . ALA A 1 85 ? 17.608 -0.794 -20.220 1.00 81.25 85 ALA A N 1
ATOM 652 C CA . ALA A 1 85 ? 18.462 -1.728 -20.950 1.00 81.25 85 ALA A CA 1
ATOM 653 C C . ALA A 1 85 ? 17.646 -2.843 -21.626 1.00 81.25 85 ALA A C 1
ATOM 655 O O . ALA A 1 85 ? 17.857 -3.145 -22.803 1.00 81.25 85 ALA A O 1
ATOM 656 N N . TRP A 1 86 ? 16.674 -3.416 -20.910 1.00 76.88 86 TRP A N 1
ATOM 657 C CA . TRP A 1 86 ? 15.770 -4.430 -21.451 1.00 76.88 86 TRP A CA 1
ATOM 658 C C . TRP A 1 86 ? 14.862 -3.877 -22.557 1.00 76.88 86 TRP A C 1
ATOM 660 O O . TRP A 1 86 ? 14.749 -4.481 -23.624 1.00 76.88 86 TRP A O 1
ATOM 670 N N . ASN A 1 87 ? 14.257 -2.706 -22.346 1.00 84.56 87 ASN A N 1
ATOM 671 C CA . ASN A 1 87 ? 13.399 -2.040 -23.327 1.00 84.56 87 ASN A CA 1
ATOM 672 C C . ASN A 1 87 ? 14.162 -1.742 -24.620 1.00 84.56 87 ASN A C 1
ATOM 674 O O . ASN A 1 87 ? 13.647 -1.985 -25.712 1.00 84.56 87 ASN A O 1
ATOM 678 N N . LYS A 1 88 ? 15.407 -1.267 -24.504 1.00 84.06 88 LYS A N 1
ATOM 679 C CA . LYS A 1 88 ? 16.291 -1.039 -25.648 1.00 84.06 88 LYS A CA 1
ATOM 680 C C . LYS A 1 88 ? 16.605 -2.343 -26.381 1.00 84.06 88 LYS A C 1
ATOM 682 O O . LYS A 1 88 ? 16.466 -2.397 -27.599 1.00 84.06 88 LYS A O 1
ATOM 687 N N . HIS A 1 89 ? 16.955 -3.401 -25.649 1.00 80.12 89 HIS A N 1
ATOM 688 C CA . HIS A 1 89 ? 17.225 -4.715 -26.232 1.00 80.12 89 HIS A CA 1
ATOM 689 C C . HIS A 1 89 ? 16.020 -5.262 -27.013 1.00 80.12 89 HIS A C 1
ATOM 691 O O . HIS A 1 89 ? 16.179 -5.700 -28.148 1.00 80.12 89 HIS A O 1
ATOM 697 N N . VAL A 1 90 ? 14.809 -5.178 -26.452 1.00 83.12 90 VAL A N 1
ATOM 698 C CA . VAL A 1 90 ? 13.572 -5.600 -27.134 1.00 83.12 90 VAL A CA 1
ATOM 699 C C . VAL A 1 90 ? 13.252 -4.712 -28.340 1.00 83.12 90 VAL A C 1
ATOM 701 O O . VAL A 1 90 ? 12.765 -5.215 -29.350 1.00 83.12 90 VAL A O 1
ATOM 704 N N . GLY A 1 91 ? 13.527 -3.407 -28.270 1.00 80.56 91 GLY A N 1
ATOM 705 C CA . GLY A 1 91 ? 13.353 -2.497 -29.404 1.00 80.56 91 GLY A CA 1
ATOM 706 C C . GLY A 1 91 ? 14.287 -2.813 -30.576 1.00 80.56 91 GLY A C 1
ATOM 707 O O . GLY A 1 91 ? 13.874 -2.725 -31.729 1.00 80.56 91 GLY A O 1
ATOM 708 N N . GLU A 1 92 ? 15.527 -3.210 -30.286 1.00 82.12 92 GLU A N 1
ATOM 709 C CA . GLU A 1 92 ? 16.543 -3.522 -31.297 1.00 82.12 92 GLU A CA 1
ATOM 710 C C . GLU A 1 92 ? 16.426 -4.952 -31.849 1.00 82.12 92 GLU A C 1
ATOM 712 O O . GLU A 1 92 ? 16.571 -5.161 -33.051 1.00 82.12 92 GLU A O 1
ATOM 717 N N . GLN A 1 93 ? 16.178 -5.940 -30.985 1.00 77.19 93 GLN A N 1
ATOM 718 C CA . GLN A 1 93 ? 16.222 -7.372 -31.321 1.00 77.19 93 GLN A CA 1
ATOM 719 C C . GLN A 1 93 ? 14.829 -8.005 -31.462 1.00 77.19 93 GLN A C 1
ATOM 721 O O . GLN A 1 93 ? 14.703 -9.165 -31.857 1.00 77.19 93 GLN A O 1
ATOM 726 N N . GLY A 1 94 ? 13.768 -7.257 -31.149 1.00 76.94 94 GLY A N 1
ATOM 727 C CA . GLY A 1 94 ? 12.416 -7.792 -31.044 1.00 76.94 94 GLY A CA 1
ATOM 728 C C . GLY A 1 94 ? 12.233 -8.667 -29.802 1.00 76.94 94 GLY A C 1
ATOM 729 O O . GLY A 1 94 ? 13.107 -8.798 -28.946 1.00 76.94 94 GLY A O 1
ATOM 730 N N . LEU A 1 95 ? 11.054 -9.276 -29.675 1.00 81.19 95 LEU A N 1
ATOM 731 C CA . LEU A 1 95 ? 10.776 -10.205 -28.581 1.00 81.19 95 LEU A CA 1
ATOM 732 C C . LEU A 1 95 ? 11.465 -11.552 -28.867 1.00 81.19 95 LEU A C 1
ATOM 734 O O . LEU A 1 95 ? 11.084 -12.204 -29.843 1.00 81.19 95 LEU A O 1
ATOM 738 N N . PRO A 1 96 ? 12.380 -12.038 -28.004 1.00 72.12 96 PRO A N 1
ATOM 739 C CA . PRO A 1 96 ? 13.148 -13.263 -28.265 1.00 72.12 96 PRO A CA 1
ATOM 740 C C . PRO A 1 96 ? 12.289 -14.509 -28.530 1.00 72.12 96 PRO A C 1
ATOM 742 O O . PRO A 1 96 ? 12.705 -15.427 -29.231 1.00 72.12 96 PRO A O 1
ATOM 745 N N . LEU A 1 97 ? 11.072 -14.544 -27.982 1.00 79.31 97 LEU A N 1
ATOM 746 C CA . LEU A 1 97 ? 10.143 -15.672 -28.092 1.00 79.31 97 LEU A CA 1
ATOM 747 C C . LEU A 1 97 ? 8.965 -15.408 -29.033 1.00 79.31 97 LEU A C 1
ATOM 749 O O . LEU A 1 97 ? 8.078 -16.254 -29.135 1.00 79.31 97 LEU A O 1
ATOM 753 N N . ALA A 1 98 ? 8.932 -14.268 -29.735 1.00 77.50 98 ALA A N 1
ATOM 754 C CA . ALA A 1 98 ? 7.860 -13.992 -30.696 1.00 77.50 98 ALA A CA 1
ATOM 755 C C . ALA A 1 98 ? 7.758 -15.078 -31.774 1.00 77.50 98 ALA A C 1
ATOM 757 O O . ALA A 1 98 ? 6.658 -15.386 -32.223 1.00 77.50 98 ALA A O 1
ATOM 758 N N . VAL A 1 99 ? 8.883 -15.707 -32.120 1.00 74.12 99 VAL A N 1
ATOM 759 C CA . VAL A 1 99 ? 8.966 -16.791 -33.109 1.00 74.12 99 VAL A CA 1
ATOM 760 C C . VAL A 1 99 ? 8.192 -18.060 -32.719 1.00 74.12 99 VAL A C 1
ATOM 762 O O . VAL A 1 99 ? 7.889 -18.865 -33.592 1.00 74.12 99 VAL A O 1
ATOM 765 N N . TYR A 1 100 ? 7.829 -18.235 -31.443 1.00 80.81 100 TYR A N 1
ATOM 766 C CA . TYR A 1 100 ? 7.074 -19.397 -30.950 1.00 80.81 100 TYR A CA 1
ATOM 767 C C . TYR A 1 100 ? 5.626 -19.063 -30.562 1.00 80.81 100 TYR A C 1
ATOM 769 O O . TYR A 1 100 ? 4.916 -19.914 -30.024 1.00 80.81 100 TYR A O 1
ATOM 777 N N . ARG A 1 101 ? 5.166 -17.829 -30.804 1.00 77.75 101 ARG A N 1
ATOM 778 C CA . ARG A 1 101 ? 3.804 -17.407 -30.461 1.00 77.75 101 ARG A CA 1
ATOM 779 C C . ARG A 1 101 ? 2.806 -17.980 -31.474 1.00 77.75 101 ARG A C 1
ATOM 781 O O . ARG A 1 101 ? 2.758 -17.520 -32.609 1.00 77.75 101 ARG A O 1
ATOM 788 N N . GLN A 1 102 ? 2.009 -18.967 -31.064 1.00 77.75 102 GLN A N 1
ATOM 789 C CA . GLN A 1 102 ? 0.862 -19.460 -31.840 1.00 77.75 102 GLN A CA 1
ATOM 790 C C . GLN A 1 102 ? -0.380 -18.599 -31.541 1.00 77.75 102 GLN A C 1
ATOM 792 O O . GLN A 1 102 ? -0.569 -18.188 -30.394 1.00 77.75 102 GLN A O 1
ATOM 797 N N . PHE A 1 103 ? -1.151 -18.269 -32.584 1.00 69.25 103 PHE A N 1
ATOM 798 C CA . PHE A 1 103 ? -2.358 -17.429 -32.527 1.00 69.25 103 PHE A CA 1
ATOM 799 C C . PHE A 1 103 ? -3.585 -18.207 -32.054 1.00 69.25 103 PHE A C 1
ATOM 801 O O . PHE A 1 103 ? -3.691 -19.398 -32.424 1.00 69.25 103 PHE A O 1
#

pLDDT: mean 74.48, std 16.7, range [39.28, 94.06]

Radius of gyration: 22.81 Å; chains: 1; bounding box: 49×43×53 Å